Protein AF-A0AAN8BFX0-F1 (afdb_monomer_lite)

Sequence (151 aa):
MALLDYSSPSVECYTANKIKLPVVLFLVASSAGLARSVFLKTLVFPDESDNSYVEMVPQKSLDLGAFTLCMRVATELPNMKREIILFAYRTQDFDELNVWQELDGRYSFYLSGDAVMFKAPKLGPTETHMCVSPGIPVQERLPSSSMGGKA

Foldseek 3Di:
DDDDDDDDDDDDDDDDDDDDDDDVPPPPPPDPPPPVPPPPDDDDDPDDDPPDDDDDDDPDDDDLPWDKDKDKDADAPPQQDDKDWPDWDADPPGTQWTWIQDNVRWIWIDGPDDTDTHDDDHHHRDIDMDMDIPDDPPVPPPPPPPDDDDD

InterPro domains:
  IPR001759 Pentraxin domain [PF00354] (41-133)
  IPR001759 Pentraxin domain [PS51828] (39-151)
  IPR013320 Concanavalin A-like lectin/glucanase domain superfamily [SSF49899] (42-131)
  IPR051005 Pentraxin domain-containing protein [PTHR45869] (24-133)

Radius of gyration: 25.05 Å; chains: 1; bounding box: 73×66×47 Å

Secondary structure (DSSP, 8-state):
----------------------STTSSS-S----------PPP---S--SS-------SS---TTS--EEEEE---S-TTS--EEEEEEE-SSSEEEEEEE-TTS-EEEEESSSEEEE--PPP-SS-EEEEE-----GGG-----------

pLDDT: mean 73.62, std 22.15, range [23.52, 96.44]

Structure (mmCIF, N/CA/C/O backbone):
data_AF-A0AAN8BFX0-F1
#
_entry.id   AF-A0AAN8BFX0-F1
#
loop_
_atom_site.group_PDB
_atom_site.id
_atom_site.type_symbol
_atom_site.label_atom_id
_atom_site.label_alt_id
_atom_site.label_comp_id
_atom_site.label_asym_id
_atom_site.label_entity_id
_atom_site.label_seq_id
_atom_site.pdbx_PDB_ins_code
_atom_site.Cartn_x
_atom_site.Cartn_y
_atom_site.Cartn_z
_atom_site.occupancy
_atom_site.B_iso_or_equiv
_atom_site.auth_seq_id
_atom_site.auth_comp_id
_atom_site.auth_asym_id
_atom_site.auth_atom_id
_atom_site.pdbx_PDB_model_num
ATOM 1 N N . MET A 1 1 ? 14.722 15.110 -10.992 1.00 23.52 1 MET A N 1
ATOM 2 C CA . MET A 1 1 ? 15.748 16.150 -11.236 1.00 23.52 1 MET A CA 1
ATOM 3 C C . MET A 1 1 ? 15.033 17.480 -11.458 1.00 23.52 1 MET A C 1
ATO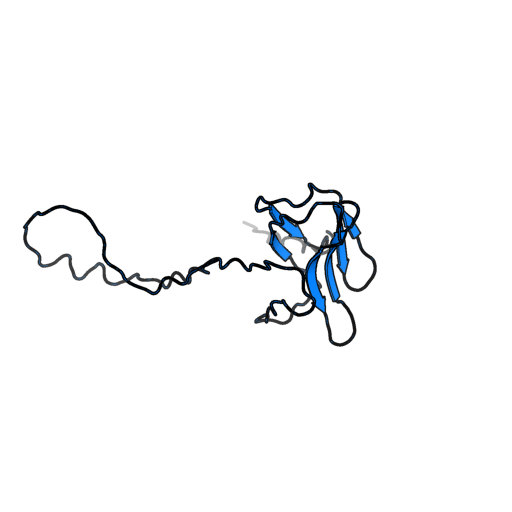M 5 O O . MET A 1 1 ? 14.149 17.473 -12.294 1.00 23.52 1 MET A O 1
ATOM 9 N N . ALA A 1 2 ? 15.372 18.506 -10.651 1.00 25.30 2 ALA A N 1
ATOM 10 C CA . ALA A 1 2 ? 15.114 19.968 -10.734 1.00 25.30 2 ALA A CA 1
ATOM 11 C C . ALA A 1 2 ? 13.842 20.485 -11.464 1.00 25.30 2 ALA A C 1
ATOM 13 O O . ALA A 1 2 ? 13.621 20.146 -12.613 1.00 25.30 2 ALA A O 1
ATOM 14 N N . LEU A 1 3 ? 13.020 21.403 -10.945 1.00 29.70 3 LEU A N 1
ATOM 15 C CA . LEU A 1 3 ? 13.110 22.322 -9.805 1.00 29.70 3 LEU A CA 1
ATOM 16 C C . LEU A 1 3 ? 11.692 22.823 -9.459 1.00 29.70 3 LEU A C 1
ATOM 18 O O . LEU A 1 3 ? 10.773 22.749 -10.270 1.00 29.70 3 LEU A O 1
ATOM 22 N N . LEU A 1 4 ? 11.562 23.355 -8.244 1.00 34.53 4 LEU A N 1
ATOM 23 C CA . LEU A 1 4 ? 10.489 24.254 -7.829 1.00 34.53 4 LEU A CA 1
ATOM 24 C C . LEU A 1 4 ? 10.337 25.381 -8.855 1.00 34.53 4 LEU A C 1
ATOM 26 O O . LEU A 1 4 ? 11.348 25.993 -9.194 1.00 34.53 4 LEU A O 1
ATOM 30 N N . ASP A 1 5 ? 9.104 25.712 -9.248 1.00 27.17 5 ASP A N 1
ATOM 31 C CA . ASP A 1 5 ? 8.837 27.065 -9.716 1.00 27.17 5 ASP A CA 1
ATOM 32 C C . ASP A 1 5 ? 7.810 27.772 -8.840 1.00 27.17 5 ASP A C 1
ATOM 34 O O . ASP A 1 5 ? 6.716 27.295 -8.522 1.00 27.17 5 ASP A O 1
ATOM 38 N N . TYR A 1 6 ? 8.311 28.902 -8.382 1.00 34.94 6 TYR A N 1
ATOM 39 C CA . TYR A 1 6 ? 7.791 29.860 -7.446 1.00 34.94 6 TYR A CA 1
ATOM 40 C C . TYR A 1 6 ? 6.864 30.787 -8.230 1.00 34.94 6 TYR A C 1
ATOM 42 O O . TYR A 1 6 ? 7.201 31.274 -9.302 1.00 34.94 6 TYR A O 1
ATOM 50 N N . SER A 1 7 ? 5.669 30.992 -7.690 1.00 37.09 7 SER A N 1
ATOM 51 C CA . SER A 1 7 ? 4.678 31.989 -8.097 1.00 37.09 7 SER A CA 1
ATOM 52 C C . SER A 1 7 ? 5.222 33.183 -8.905 1.00 37.09 7 SER A C 1
ATOM 54 O O . SER A 1 7 ? 5.893 34.050 -8.347 1.00 37.09 7 SER A O 1
ATOM 56 N N . SER A 1 8 ? 4.817 33.299 -10.173 1.00 30.64 8 SER A N 1
ATOM 57 C CA . SER A 1 8 ? 4.729 34.583 -10.876 1.00 30.64 8 SER A CA 1
ATOM 58 C C . SER A 1 8 ? 3.535 34.569 -11.846 1.00 30.64 8 SER A C 1
ATOM 60 O O . SER A 1 8 ? 3.520 33.766 -12.781 1.00 30.64 8 SER A O 1
ATOM 62 N N . PRO A 1 9 ? 2.496 35.398 -11.626 1.00 41.53 9 PRO A N 1
ATOM 63 C CA . PRO A 1 9 ? 1.331 35.484 -12.492 1.00 41.53 9 PRO A CA 1
ATOM 64 C C . PRO A 1 9 ? 1.516 36.656 -13.456 1.00 41.53 9 PRO A C 1
ATOM 66 O O . PRO A 1 9 ? 1.374 37.800 -13.039 1.00 41.53 9 PRO A O 1
ATOM 69 N N . SER A 1 10 ? 1.861 36.417 -14.721 1.00 42.06 10 SER A N 1
ATOM 70 C CA . SER A 1 10 ? 1.527 37.326 -15.841 1.00 42.06 10 SER A CA 1
ATOM 71 C C . SER A 1 10 ? 2.227 36.922 -17.136 1.00 42.06 10 SER A C 1
ATOM 73 O O . SER A 1 10 ? 3.297 37.422 -17.464 1.00 42.06 10 SER A O 1
ATOM 75 N N . VAL A 1 11 ? 1.564 36.086 -17.935 1.00 35.25 11 VAL A N 1
ATOM 76 C CA . VAL A 1 11 ? 1.669 36.173 -19.398 1.00 35.25 11 VAL A CA 1
ATOM 77 C C . VAL A 1 11 ? 0.269 35.930 -19.967 1.00 35.25 11 VAL A C 1
ATOM 79 O O . VAL A 1 11 ? -0.130 34.791 -20.178 1.00 35.25 11 VAL A O 1
ATOM 82 N N . GLU A 1 12 ? -0.496 37.000 -20.188 1.00 36.62 12 GLU A N 1
ATOM 83 C CA . GLU A 1 12 ? -1.685 36.974 -21.052 1.00 36.62 12 GLU A CA 1
ATOM 84 C C . GLU A 1 12 ? -1.398 37.777 -22.323 1.00 36.62 12 GLU A C 1
ATOM 86 O O . GLU A 1 12 ? -0.825 38.868 -22.282 1.00 36.62 12 GLU A O 1
ATOM 91 N N . CYS A 1 13 ? -1.791 37.215 -23.466 1.00 28.62 13 CYS A N 1
ATOM 92 C CA . CYS A 1 13 ? -1.643 37.813 -24.786 1.00 28.62 13 CYS A CA 1
ATOM 93 C C . CYS A 1 13 ? -2.995 38.329 -25.321 1.00 28.62 13 CYS A C 1
ATOM 95 O O . CYS A 1 13 ? -3.910 37.533 -25.500 1.00 28.62 13 CYS A O 1
ATOM 97 N N . TYR A 1 14 ? -3.010 39.625 -25.689 1.00 33.28 14 TYR A N 1
ATOM 98 C CA . TYR A 1 14 ? -3.867 40.356 -26.658 1.00 33.28 14 TYR A CA 1
ATOM 99 C C . TYR A 1 14 ? -5.382 40.513 -26.360 1.00 33.28 14 TYR A C 1
ATOM 101 O O . TYR A 1 14 ? -6.002 39.655 -25.763 1.00 33.28 14 TYR A O 1
ATOM 109 N N . THR A 1 15 ? -6.113 41.572 -26.750 1.00 32.59 15 THR A N 1
ATOM 110 C CA . THR A 1 15 ? -5.977 42.669 -27.740 1.00 32.59 15 THR A CA 1
ATOM 111 C C . THR A 1 15 ? -6.637 43.956 -27.197 1.00 32.59 15 THR A C 1
ATOM 113 O O . THR A 1 15 ? -7.512 43.911 -26.336 1.00 32.59 15 THR A O 1
ATOM 116 N N . ALA A 1 16 ? -6.249 45.118 -27.732 1.00 42.66 16 ALA A N 1
ATOM 117 C CA . ALA A 1 16 ? -6.805 46.426 -27.386 1.00 42.66 16 ALA A CA 1
ATOM 118 C C . ALA A 1 16 ? -8.262 46.610 -27.854 1.00 42.66 16 ALA A C 1
ATOM 120 O O . ALA A 1 16 ? -8.545 46.442 -29.034 1.00 42.66 16 ALA A O 1
ATOM 121 N N . ASN A 1 17 ? -9.144 47.075 -26.961 1.00 37.25 17 ASN A N 1
ATOM 122 C CA . ASN A 1 17 ? -10.360 47.815 -27.314 1.00 37.25 17 ASN A CA 1
ATOM 123 C C . ASN A 1 17 ? -10.759 48.762 -26.164 1.00 37.25 17 ASN A C 1
ATOM 125 O O . ASN A 1 17 ? -10.994 48.336 -25.037 1.00 37.25 17 ASN A O 1
ATOM 129 N N . LYS A 1 18 ? -10.819 50.070 -26.448 1.00 48.84 18 LYS A N 1
ATOM 130 C CA . LYS A 1 18 ? -11.344 51.107 -25.540 1.00 48.84 18 LYS A CA 1
ATOM 131 C C . LYS A 1 18 ? -12.863 51.188 -25.696 1.00 48.84 18 LYS A C 1
ATOM 133 O O . LYS A 1 18 ? -13.273 51.494 -26.803 1.00 48.84 18 LYS A O 1
ATOM 138 N N . ILE A 1 19 ? -13.660 51.045 -24.631 1.00 46.53 19 ILE A N 1
ATOM 139 C CA . ILE A 1 19 ? -15.007 51.644 -24.455 1.00 46.53 19 ILE A CA 1
ATOM 140 C C . ILE A 1 19 ? -15.380 51.605 -22.949 1.00 46.53 19 ILE A C 1
ATOM 142 O O . ILE A 1 19 ? -14.890 50.784 -22.185 1.00 46.53 19 ILE A O 1
ATOM 146 N N . LYS A 1 20 ? -16.181 52.592 -22.536 1.00 51.00 20 LYS A N 1
ATOM 147 C CA . LYS A 1 20 ? -16.416 53.167 -21.198 1.00 51.00 20 LYS A CA 1
ATOM 148 C C . LYS A 1 20 ? -17.130 52.237 -20.184 1.00 51.00 20 LYS A C 1
ATOM 150 O O . LYS A 1 20 ? -18.169 51.675 -20.508 1.00 51.00 20 LYS A O 1
ATOM 155 N N . LEU A 1 21 ? -16.649 52.198 -18.933 1.00 50.47 21 LEU A N 1
ATOM 156 C CA . LEU A 1 21 ? -17.398 51.817 -17.712 1.00 50.47 21 LEU A CA 1
ATOM 157 C C . LEU A 1 21 ? -17.925 53.110 -17.058 1.00 50.47 21 LEU A C 1
ATOM 159 O O . LEU A 1 21 ? -17.132 54.049 -16.957 1.00 50.47 21 LEU A O 1
ATOM 163 N N . PRO A 1 22 ? -19.192 53.207 -16.598 1.00 53.97 22 PRO A N 1
ATOM 164 C CA . PRO A 1 22 ? -19.527 52.630 -15.285 1.00 53.97 22 PRO A CA 1
ATOM 165 C C . PRO A 1 22 ? -21.015 52.232 -15.122 1.00 53.97 22 PRO A C 1
ATOM 167 O O . PRO A 1 22 ? -21.888 52.956 -15.570 1.00 53.97 22 PRO A O 1
ATOM 170 N N . VAL A 1 23 ? -21.306 51.095 -14.474 1.00 51.62 23 VAL A N 1
ATOM 171 C CA . VAL A 1 23 ? -22.566 50.729 -13.750 1.00 51.62 23 VAL A CA 1
ATOM 172 C C . VAL A 1 23 ? -22.674 49.200 -13.632 1.00 51.62 23 VAL A C 1
ATOM 174 O O . VAL A 1 23 ? -23.140 48.692 -12.619 1.00 51.62 23 VAL A O 1
ATOM 177 N N . VAL A 1 24 ? -22.110 48.441 -14.576 1.00 50.12 24 VAL A N 1
ATOM 178 C CA . VAL A 1 24 ? -22.095 46.959 -14.533 1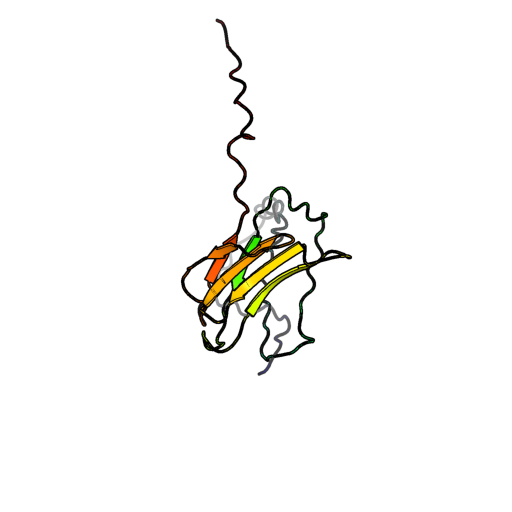.00 50.12 24 VAL A CA 1
ATOM 179 C C . VAL A 1 24 ? -21.006 46.401 -13.590 1.00 50.12 24 VAL A C 1
ATOM 181 O O . VAL A 1 24 ? -20.774 45.203 -13.535 1.00 50.12 24 VAL A O 1
AT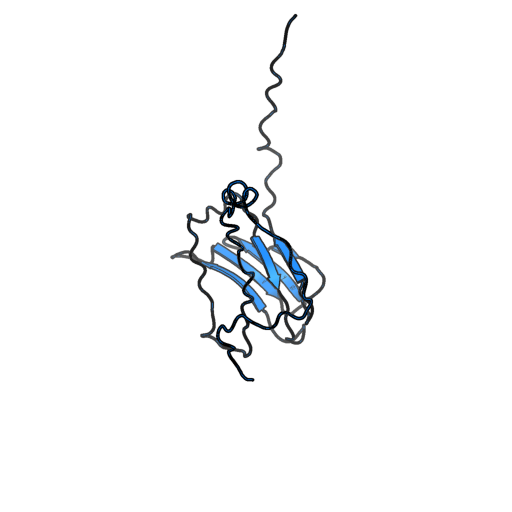OM 184 N N . LEU A 1 25 ? -20.324 47.250 -12.809 1.00 52.09 25 LEU A N 1
ATOM 185 C CA . LEU A 1 25 ? -19.274 46.803 -11.882 1.00 52.09 25 LEU A CA 1
ATOM 186 C C . LEU A 1 25 ? -19.816 46.379 -10.503 1.00 52.09 25 LEU A C 1
ATOM 188 O O . LEU A 1 25 ? -19.112 45.713 -9.755 1.00 52.09 25 LEU A O 1
ATOM 192 N N . PHE A 1 26 ? -21.065 46.715 -10.156 1.00 48.50 26 PHE A N 1
ATOM 193 C CA . PHE A 1 26 ? -21.583 46.488 -8.798 1.00 48.50 26 PHE A CA 1
ATOM 194 C C . PHE A 1 26 ? -22.314 45.156 -8.568 1.00 48.50 26 PHE A C 1
ATOM 196 O O . PHE A 1 26 ? -22.561 44.813 -7.416 1.00 48.50 26 PHE A O 1
ATOM 203 N N . LEU A 1 27 ? -22.632 44.373 -9.606 1.00 48.66 27 LEU A N 1
ATOM 204 C CA . LEU A 1 27 ? -23.421 43.137 -9.440 1.00 48.66 27 LEU A CA 1
ATOM 205 C C . LEU A 1 27 ? -22.632 41.827 -9.571 1.00 48.66 27 LEU A C 1
ATOM 207 O O . LEU A 1 27 ? -23.195 40.767 -9.327 1.00 48.66 27 LEU A O 1
ATOM 211 N N . VAL A 1 28 ? -21.332 41.863 -9.877 1.00 51.41 28 VAL A N 1
ATOM 212 C CA . VAL A 1 28 ? -20.528 40.630 -10.054 1.00 51.41 28 VAL A CA 1
ATOM 213 C C . VAL A 1 28 ? -19.690 40.278 -8.811 1.00 51.41 28 VAL A C 1
ATOM 215 O O . VAL A 1 28 ? -18.960 39.294 -8.799 1.00 51.41 28 VAL A O 1
ATOM 218 N N . ALA A 1 29 ? -19.805 41.040 -7.718 1.00 54.53 29 ALA A N 1
ATOM 219 C CA . ALA A 1 29 ? -18.970 40.868 -6.523 1.00 54.53 29 ALA A CA 1
ATOM 220 C C . ALA A 1 29 ? -19.449 39.780 -5.533 1.00 54.53 29 ALA A C 1
ATOM 222 O O . ALA A 1 29 ? -18.878 39.646 -4.455 1.00 54.53 29 ALA A O 1
ATOM 223 N N . SER A 1 30 ? -20.480 38.991 -5.856 1.00 55.41 30 SER A N 1
ATOM 224 C CA . SER A 1 30 ? -21.056 38.009 -4.922 1.00 55.41 30 SER A CA 1
ATOM 225 C C . SER A 1 30 ? -21.176 36.611 -5.529 1.00 55.41 30 SER A C 1
ATOM 227 O O . SER A 1 30 ? -22.259 36.127 -5.824 1.00 55.41 30 SER A O 1
ATOM 229 N N . SER A 1 31 ? -20.037 35.951 -5.739 1.00 58.66 31 SER A N 1
ATOM 230 C CA . SER A 1 31 ? -19.895 34.484 -5.622 1.00 58.66 31 SER A CA 1
ATOM 231 C C . SER A 1 31 ? -18.480 34.028 -5.988 1.00 58.66 31 SER A C 1
ATOM 233 O O . SER A 1 31 ? -18.283 33.100 -6.763 1.00 58.66 31 SER A O 1
ATOM 235 N N . ALA A 1 32 ? -17.457 34.602 -5.350 1.00 57.94 32 ALA A N 1
ATOM 236 C CA . ALA A 1 32 ? -16.236 33.829 -5.128 1.00 57.94 32 ALA A CA 1
ATOM 237 C C . ALA A 1 32 ? -16.517 32.863 -3.966 1.00 57.94 32 ALA A C 1
ATOM 239 O O . ALA A 1 32 ? -16.039 33.039 -2.847 1.00 57.94 32 ALA A O 1
ATOM 240 N N . GLY A 1 33 ? -17.385 31.875 -4.210 1.00 56.75 33 GLY A N 1
ATOM 241 C CA . GLY A 1 33 ? -17.452 30.713 -3.340 1.00 56.75 33 GLY A CA 1
ATOM 242 C C . GLY A 1 33 ? -16.049 30.126 -3.294 1.00 56.75 33 GLY A C 1
ATOM 243 O O . GLY A 1 33 ? -15.434 29.940 -4.344 1.00 56.75 33 GLY A O 1
ATOM 244 N N . LEU A 1 34 ? -15.520 29.890 -2.093 1.00 55.69 34 LEU A N 1
ATOM 245 C CA . LEU A 1 34 ? -14.314 29.093 -1.910 1.00 55.69 34 LEU A CA 1
ATOM 246 C C . LEU A 1 34 ? -14.581 27.723 -2.548 1.00 55.69 34 LEU A C 1
ATOM 248 O O . LEU A 1 34 ? -15.065 26.799 -1.895 1.00 55.69 34 LEU A O 1
ATOM 252 N N . ALA A 1 35 ? -14.252 27.575 -3.828 1.00 56.62 35 ALA A N 1
ATOM 253 C CA . ALA A 1 35 ? -13.918 26.284 -4.377 1.00 56.62 35 ALA A CA 1
ATOM 254 C C . ALA A 1 35 ? -12.643 25.896 -3.637 1.00 56.62 35 ALA A C 1
ATOM 256 O O . ALA A 1 35 ? -11.533 26.275 -4.014 1.00 56.62 35 ALA A O 1
ATOM 257 N N . ARG A 1 36 ? -12.805 25.197 -2.511 1.00 48.41 36 ARG A N 1
ATOM 258 C CA . ARG A 1 36 ? -11.721 24.469 -1.867 1.00 48.41 36 ARG A CA 1
ATOM 259 C C . ARG A 1 36 ? -11.402 23.325 -2.819 1.00 48.41 36 ARG A C 1
ATOM 261 O O . ARG A 1 36 ? -11.824 22.194 -2.618 1.00 48.41 36 ARG A O 1
ATOM 268 N N . SER A 1 37 ? -10.751 23.673 -3.928 1.00 51.38 37 SER A N 1
ATOM 269 C CA . SER A 1 37 ? -10.154 22.723 -4.838 1.00 51.38 37 SER A CA 1
ATOM 270 C C . SER A 1 37 ? -9.183 21.951 -3.972 1.00 51.38 37 SER A C 1
ATOM 272 O O . SER A 1 37 ? -8.195 22.503 -3.475 1.00 51.38 37 SER A O 1
ATOM 274 N N . VAL A 1 38 ? -9.523 20.698 -3.686 1.00 56.81 38 VAL A N 1
ATOM 275 C CA . VAL A 1 38 ? -8.531 19.743 -3.231 1.00 56.81 38 VAL A CA 1
ATOM 276 C C . VAL A 1 38 ? -7.585 19.650 -4.416 1.00 56.81 38 VAL A C 1
ATOM 278 O O . VAL A 1 38 ? -7.868 18.943 -5.378 1.00 56.81 38 VAL A O 1
ATOM 281 N N . PHE A 1 39 ? -6.526 20.462 -4.414 1.00 56.66 39 PHE A N 1
ATOM 282 C CA . PHE A 1 39 ? -5.433 20.282 -5.352 1.00 56.66 39 PHE A CA 1
ATOM 283 C C . PHE A 1 39 ? -5.003 18.833 -5.166 1.00 56.66 39 PHE A C 1
ATOM 285 O O . PHE A 1 39 ? -4.500 18.481 -4.097 1.00 56.66 39 PHE A O 1
ATOM 292 N N . LEU A 1 40 ? -5.298 17.990 -6.158 1.00 57.56 40 LEU A N 1
ATOM 293 C CA . LEU A 1 40 ? -4.860 16.604 -6.190 1.00 57.56 40 LEU A CA 1
ATOM 294 C C . LEU A 1 40 ? -3.335 16.651 -6.257 1.00 57.56 40 LEU A C 1
ATOM 296 O O . LEU A 1 40 ? -2.743 16.808 -7.321 1.00 57.56 40 LEU A O 1
ATOM 300 N N . LYS A 1 41 ? -2.705 16.642 -5.086 1.00 81.50 41 LYS A N 1
ATOM 301 C CA . LYS A 1 41 ? -1.262 16.535 -4.945 1.00 81.50 41 LYS A CA 1
ATOM 302 C C . LYS A 1 41 ? -0.932 15.055 -4.989 1.00 81.50 41 LYS A C 1
ATOM 304 O O . LYS A 1 41 ? -1.383 14.298 -4.134 1.00 81.50 41 LYS A O 1
ATOM 309 N N . THR A 1 42 ? -0.165 14.659 -5.993 1.00 87.50 42 THR A N 1
ATOM 310 C CA . THR A 1 42 ? 0.364 13.302 -6.098 1.00 87.50 42 THR A CA 1
ATOM 311 C C . THR A 1 42 ? 1.547 13.152 -5.152 1.00 87.50 42 THR A C 1
ATOM 313 O O . THR A 1 42 ? 2.425 14.013 -5.099 1.00 87.50 42 THR A O 1
ATOM 316 N N . LEU A 1 43 ? 1.563 12.055 -4.403 1.00 92.12 43 LEU A N 1
ATOM 317 C CA . LEU A 1 43 ? 2.701 11.650 -3.589 1.00 92.12 43 LEU A CA 1
ATOM 318 C C . LEU A 1 43 ? 3.619 10.787 -4.455 1.00 92.12 43 LEU A C 1
ATOM 320 O O . LEU A 1 43 ? 3.145 9.873 -5.127 1.00 92.12 43 LEU A O 1
ATOM 324 N N . VAL A 1 44 ? 4.914 11.095 -4.461 1.00 92.81 44 VAL A N 1
ATOM 325 C CA . VAL A 1 44 ? 5.908 10.394 -5.280 1.00 92.81 44 VAL A CA 1
ATOM 326 C C . VAL A 1 44 ? 6.967 9.801 -4.366 1.00 92.81 44 VAL A C 1
ATOM 328 O O . VAL A 1 44 ? 7.585 10.521 -3.585 1.00 92.81 44 VAL A O 1
ATOM 331 N N . PHE A 1 45 ? 7.186 8.498 -4.510 1.00 92.50 45 PHE A N 1
ATOM 332 C CA . PHE A 1 45 ? 8.233 7.738 -3.835 1.00 92.50 45 PHE A CA 1
ATOM 333 C C . PHE A 1 45 ? 9.236 7.293 -4.909 1.00 92.50 45 PHE A C 1
ATOM 335 O O . PHE A 1 45 ? 8.973 6.311 -5.601 1.00 92.50 45 PHE A O 1
ATOM 342 N N . PRO A 1 46 ? 10.313 8.065 -5.149 1.00 91.00 46 PRO A N 1
ATOM 343 C CA . PRO A 1 46 ? 11.195 7.847 -6.298 1.00 91.00 46 PRO A CA 1
ATOM 344 C C . PRO A 1 46 ? 12.109 6.630 -6.133 1.00 91.00 46 PRO A C 1
ATOM 346 O O . PRO A 1 46 ? 12.459 5.996 -7.123 1.00 91.00 46 PRO A O 1
ATOM 349 N N . ASP A 1 47 ? 12.467 6.307 -4.891 1.00 89.44 47 ASP A N 1
ATOM 350 C CA . ASP A 1 47 ? 13.430 5.272 -4.548 1.00 89.44 47 ASP A CA 1
ATOM 351 C C . ASP A 1 47 ? 12.867 4.363 -3.450 1.00 89.44 47 ASP A C 1
ATOM 353 O O . ASP A 1 47 ? 12.069 4.779 -2.603 1.00 89.44 47 ASP A O 1
ATOM 357 N N . GLU A 1 48 ? 13.311 3.109 -3.453 1.00 88.56 48 GLU A N 1
ATOM 358 C CA . GLU A 1 48 ? 13.025 2.166 -2.378 1.00 88.56 48 GLU A CA 1
ATOM 359 C C . GLU A 1 48 ? 13.667 2.636 -1.068 1.00 88.56 48 GLU A C 1
ATOM 361 O O . GLU A 1 48 ? 14.871 2.879 -1.001 1.00 88.56 48 GLU A O 1
ATOM 366 N N . SER A 1 49 ? 12.862 2.729 -0.010 1.00 89.94 49 SER A N 1
ATOM 367 C CA . SER A 1 49 ? 13.348 3.003 1.341 1.00 89.94 49 SER A CA 1
ATOM 368 C C . SER A 1 49 ? 12.439 2.378 2.399 1.00 89.94 49 SER A C 1
ATOM 370 O O . SER A 1 49 ? 11.326 1.938 2.105 1.00 89.94 49 SER A O 1
ATOM 372 N N . ASP A 1 50 ? 12.928 2.359 3.634 1.00 93.31 50 ASP A N 1
ATOM 373 C CA . ASP A 1 50 ? 12.212 1.958 4.848 1.00 93.31 50 ASP A CA 1
ATOM 374 C C . ASP A 1 50 ? 11.764 3.164 5.698 1.00 93.31 50 ASP A C 1
ATOM 376 O O . ASP A 1 50 ? 11.169 2.996 6.760 1.00 93.31 50 ASP A O 1
ATOM 380 N N . ASN A 1 51 ? 12.035 4.388 5.229 1.00 94.31 51 ASN A N 1
ATOM 381 C CA . ASN A 1 51 ? 11.808 5.627 5.972 1.00 94.31 51 ASN A CA 1
ATOM 382 C C . ASN A 1 51 ? 11.030 6.700 5.190 1.00 94.31 51 ASN A C 1
ATOM 384 O O . ASN A 1 51 ? 10.738 7.756 5.751 1.00 94.31 51 ASN A O 1
ATOM 388 N N . SER A 1 52 ? 10.667 6.448 3.927 1.00 93.31 52 SER A N 1
ATOM 389 C CA . SER A 1 52 ? 9.803 7.342 3.149 1.00 93.31 52 SER A CA 1
ATOM 390 C C . SER A 1 52 ? 8.355 6.882 3.236 1.00 93.31 52 SER A C 1
ATOM 392 O O . SER A 1 52 ? 7.961 5.902 2.609 1.00 93.31 52 SER A O 1
ATOM 394 N N . TYR A 1 53 ? 7.548 7.614 3.997 1.00 94.44 53 TYR A N 1
ATOM 395 C CA . TYR A 1 53 ? 6.120 7.362 4.158 1.00 94.44 53 TYR A CA 1
ATOM 396 C C . TYR A 1 53 ? 5.355 8.678 4.291 1.00 94.44 53 TYR A C 1
ATOM 398 O O . TYR A 1 53 ? 5.932 9.741 4.525 1.00 94.44 53 TYR A O 1
ATOM 406 N N . VAL A 1 54 ? 4.036 8.599 4.136 1.00 94.25 54 VAL A N 1
ATOM 407 C CA . VAL A 1 54 ? 3.132 9.716 4.403 1.00 94.25 54 VAL A CA 1
ATOM 408 C C . VAL A 1 54 ? 2.105 9.267 5.421 1.00 94.25 54 VAL A C 1
ATOM 410 O O . VAL A 1 54 ? 1.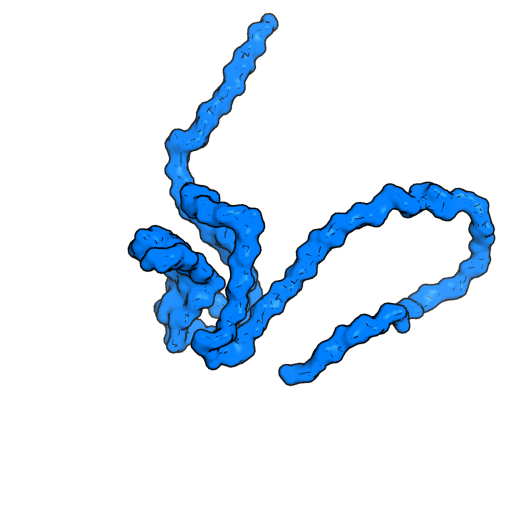376 8.305 5.199 1.00 94.25 54 VAL A O 1
ATOM 413 N N . GLU A 1 55 ? 2.047 9.990 6.533 1.00 93.44 55 GLU A N 1
ATOM 414 C CA . GLU A 1 55 ? 1.016 9.800 7.540 1.00 93.44 55 GLU A CA 1
ATOM 415 C C . GLU A 1 55 ? -0.238 10.588 7.149 1.00 93.44 55 GLU A C 1
ATOM 417 O O . GLU A 1 55 ? -0.205 11.805 6.940 1.00 93.44 55 GLU A O 1
ATOM 422 N N . MET A 1 56 ? -1.362 9.883 7.038 1.00 90.12 56 MET A N 1
ATOM 423 C CA . MET A 1 56 ? -2.670 10.495 6.836 1.00 90.12 56 MET A CA 1
ATOM 424 C C . MET A 1 56 ? -3.370 10.613 8.184 1.00 90.12 56 MET A C 1
ATOM 426 O O . MET A 1 56 ? -3.742 9.605 8.775 1.00 90.12 56 MET A O 1
ATOM 430 N N . VAL A 1 57 ? -3.585 11.846 8.647 1.00 90.06 57 VAL A N 1
ATOM 431 C CA . VAL A 1 57 ? -4.306 12.111 9.899 1.00 90.06 57 VAL A CA 1
ATOM 432 C C . VAL A 1 57 ? -5.789 12.325 9.590 1.00 90.06 57 VAL A C 1
ATOM 434 O O . VAL A 1 57 ? -6.156 13.356 9.011 1.00 90.06 57 VAL A O 1
ATOM 437 N N . PRO A 1 58 ? -6.667 11.374 9.938 1.00 87.19 58 PRO A N 1
ATOM 438 C CA . PRO A 1 58 ? -8.081 11.494 9.644 1.00 87.19 58 PRO A CA 1
ATOM 439 C C . PRO A 1 58 ? -8.731 12.501 10.606 1.00 87.19 58 PRO A C 1
ATOM 441 O O . PRO A 1 58 ? -8.428 12.552 11.794 1.00 87.19 58 PRO A O 1
ATOM 444 N N . GLN A 1 59 ? -9.664 13.315 10.106 1.00 90.31 59 GLN A N 1
ATOM 445 C CA . GLN A 1 59 ? -10.402 14.270 10.955 1.00 90.31 59 GLN A CA 1
ATOM 446 C C . GLN A 1 59 ? -11.455 13.597 11.847 1.00 90.31 59 GLN A C 1
ATOM 448 O O . GLN A 1 59 ? -12.005 14.224 12.750 1.00 90.31 59 GLN A O 1
ATOM 453 N N . LYS A 1 60 ? -11.774 12.336 11.558 1.00 87.31 60 LYS A N 1
ATOM 454 C CA . LYS A 1 60 ? -12.690 11.484 12.314 1.00 87.31 60 LYS A CA 1
ATOM 455 C C . LYS A 1 60 ? -11.977 10.168 12.582 1.00 87.31 60 LYS A C 1
ATOM 457 O O . LYS A 1 60 ? -11.170 9.749 11.758 1.00 87.31 60 LYS A O 1
ATOM 462 N N . SER A 1 61 ? -12.292 9.509 13.690 1.00 84.19 61 SER A N 1
ATOM 463 C CA . SER A 1 61 ? -11.847 8.131 13.899 1.00 84.19 61 SER A CA 1
ATOM 464 C C . SER A 1 61 ? -12.323 7.259 12.736 1.00 84.19 61 SER A C 1
ATOM 466 O O . SER A 1 61 ? -13.477 7.383 12.313 1.00 84.19 61 SER A O 1
ATOM 468 N N . LEU A 1 62 ? -11.448 6.403 12.208 1.00 83.19 62 LEU A N 1
ATOM 469 C CA . LEU A 1 62 ? -11.884 5.365 11.285 1.00 83.19 62 LEU A CA 1
ATOM 470 C C . LEU A 1 62 ? -12.627 4.310 12.103 1.00 83.19 62 LEU A C 1
ATOM 472 O O . LEU A 1 62 ? -12.028 3.631 12.924 1.00 83.19 62 LEU A O 1
ATOM 476 N N . ASP A 1 63 ? -13.937 4.214 11.895 1.00 80.56 63 ASP A N 1
ATOM 477 C CA . ASP A 1 63 ? -14.725 3.053 12.296 1.00 80.56 63 ASP A CA 1
ATOM 478 C C . ASP A 1 63 ? -14.840 2.151 11.066 1.00 80.56 63 ASP A C 1
ATOM 480 O O . ASP A 1 63 ? -15.497 2.502 10.080 1.00 80.56 63 ASP A O 1
ATOM 484 N N . LEU A 1 64 ? -14.134 1.022 11.084 1.00 84.31 64 LEU A N 1
ATOM 485 C CA . LEU A 1 64 ? -14.069 0.113 9.943 1.00 84.31 64 LEU A CA 1
ATOM 486 C C . LEU A 1 64 ? -15.303 -0.794 9.806 1.00 84.31 64 LEU A C 1
ATOM 488 O O . LEU A 1 64 ? -15.308 -1.666 8.935 1.00 84.31 64 LEU A O 1
ATOM 492 N N . GLY A 1 65 ? -16.368 -0.575 10.592 1.00 81.19 65 GLY A N 1
ATOM 493 C CA . GLY A 1 65 ? -17.637 -1.294 10.432 1.00 81.19 65 GLY A CA 1
ATOM 494 C C . GLY A 1 65 ? -18.259 -1.129 9.037 1.00 81.19 65 GLY A C 1
ATOM 495 O O . GLY A 1 65 ? -18.829 -2.073 8.492 1.00 81.19 65 GLY A O 1
ATOM 496 N N . ALA A 1 66 ? -18.100 0.047 8.418 1.00 84.19 66 ALA A N 1
ATOM 497 C CA . ALA A 1 66 ? -18.460 0.287 7.023 1.00 84.19 66 ALA A CA 1
ATOM 498 C C . ALA A 1 66 ? -17.591 1.393 6.419 1.00 84.19 66 ALA A C 1
ATOM 500 O O . ALA A 1 66 ? -17.596 2.533 6.883 1.00 84.19 66 ALA A O 1
ATOM 501 N N . PHE A 1 67 ? -16.876 1.085 5.337 1.00 88.19 67 PHE A N 1
ATOM 502 C CA . PHE A 1 67 ? -16.026 2.064 4.670 1.00 88.19 67 PHE A CA 1
ATOM 503 C C . PHE A 1 67 ? -15.868 1.787 3.177 1.00 88.19 67 PHE A C 1
ATOM 505 O O . PHE A 1 67 ? -16.206 0.726 2.650 1.00 88.19 67 PHE A O 1
ATOM 512 N N . THR A 1 68 ? -15.328 2.778 2.477 1.00 92.38 68 THR A N 1
ATOM 513 C CA . THR A 1 68 ? -14.811 2.624 1.120 1.00 92.38 68 THR A CA 1
ATOM 514 C C . THR A 1 68 ? -13.482 3.352 1.042 1.00 92.38 68 THR A C 1
ATOM 516 O O . THR A 1 68 ? -13.406 4.545 1.332 1.00 92.38 68 THR A O 1
ATOM 519 N N . LEU A 1 69 ? -12.437 2.627 0.660 1.00 93.19 69 LEU A N 1
ATOM 520 C CA . LEU A 1 69 ? -11.101 3.164 0.446 1.00 93.19 69 LEU A CA 1
ATOM 521 C C . LEU A 1 69 ? -10.855 3.241 -1.057 1.00 93.19 69 LEU A C 1
ATOM 523 O O . LEU A 1 69 ? -10.915 2.217 -1.730 1.00 93.19 69 LEU A O 1
ATOM 527 N N . CYS A 1 70 ? -10.569 4.435 -1.574 1.00 94.56 70 CYS A N 1
ATOM 528 C CA . CYS A 1 70 ? -10.229 4.658 -2.977 1.00 94.56 70 CYS A CA 1
ATOM 529 C C . CYS A 1 70 ? -8.862 5.326 -3.099 1.00 94.56 70 CYS A C 1
ATOM 531 O O . CYS A 1 70 ? -8.529 6.218 -2.319 1.00 94.56 70 CYS A O 1
ATOM 533 N N . MET A 1 71 ? -8.095 4.926 -4.108 1.00 94.56 71 MET A N 1
ATOM 534 C CA . MET A 1 71 ? -6.761 5.451 -4.380 1.00 94.56 71 MET A CA 1
ATOM 535 C C . MET A 1 71 ? -6.467 5.466 -5.883 1.00 94.56 71 MET A C 1
ATOM 537 O O . MET A 1 71 ? -7.020 4.679 -6.655 1.00 94.56 71 MET A O 1
ATOM 541 N N . ARG A 1 72 ? -5.587 6.383 -6.290 1.00 94.31 72 ARG A N 1
ATOM 542 C CA . ARG A 1 72 ? -4.996 6.454 -7.631 1.00 94.31 72 ARG A CA 1
ATOM 543 C C . ARG A 1 72 ? -3.527 6.098 -7.498 1.00 94.31 72 ARG A C 1
ATOM 545 O O . ARG A 1 72 ? -2.807 6.796 -6.789 1.00 94.31 72 ARG A O 1
ATOM 552 N N . VAL A 1 73 ? -3.108 5.008 -8.128 1.00 93.44 73 VAL A N 1
ATOM 553 C CA . VAL A 1 73 ? -1.752 4.470 -7.972 1.00 93.44 73 VAL A CA 1
ATOM 554 C C . VAL A 1 73 ? -1.153 4.166 -9.336 1.00 93.44 73 VAL A C 1
ATOM 556 O O . VAL A 1 73 ? -1.821 3.613 -10.208 1.00 93.44 73 VAL A O 1
ATOM 559 N N . ALA A 1 74 ? 0.117 4.510 -9.505 1.00 92.56 74 ALA A N 1
ATOM 560 C CA . ALA A 1 74 ? 0.959 4.092 -10.615 1.00 92.56 74 ALA A CA 1
ATOM 561 C C . ALA A 1 74 ? 2.287 3.586 -10.047 1.00 92.56 74 ALA A C 1
ATOM 563 O O . ALA A 1 74 ? 2.739 4.061 -9.005 1.00 92.56 74 ALA A O 1
ATOM 564 N N . THR A 1 75 ? 2.907 2.627 -10.723 1.00 89.44 75 THR A N 1
ATOM 565 C CA . THR A 1 75 ? 4.229 2.121 -10.351 1.00 89.44 75 THR A CA 1
ATOM 566 C C . THR A 1 75 ? 4.995 1.654 -11.579 1.00 89.44 75 THR A C 1
ATOM 568 O O . THR A 1 75 ? 4.471 0.938 -12.430 1.00 89.44 75 THR A O 1
ATOM 571 N N . GLU A 1 76 ? 6.260 2.050 -11.665 1.00 86.38 76 GLU A N 1
ATOM 572 C CA . GLU A 1 76 ? 7.199 1.534 -12.667 1.00 86.38 76 GLU A CA 1
ATOM 573 C C . GLU A 1 76 ? 7.985 0.326 -12.140 1.00 86.38 76 GLU A C 1
ATOM 575 O O . GLU A 1 76 ? 8.836 -0.227 -12.842 1.00 86.38 76 GLU A O 1
ATOM 580 N N . LEU A 1 77 ? 7.699 -0.109 -10.905 1.00 82.31 77 LEU A N 1
ATOM 581 C CA . LEU A 1 77 ? 8.326 -1.294 -10.343 1.00 82.31 77 LEU A CA 1
ATOM 582 C C . LEU A 1 77 ? 7.971 -2.517 -11.199 1.00 82.31 77 LEU A C 1
ATOM 584 O O . LEU A 1 77 ? 6.803 -2.732 -11.534 1.00 82.31 77 LEU A O 1
ATOM 588 N N . PRO A 1 78 ? 8.956 -3.359 -11.559 1.00 70.50 78 PRO A N 1
ATOM 589 C CA . PRO A 1 78 ? 8.677 -4.558 -12.329 1.00 70.50 78 PRO A CA 1
ATOM 590 C C . PRO A 1 78 ? 7.697 -5.466 -11.573 1.00 70.50 78 PRO A C 1
ATOM 592 O O . PRO A 1 78 ? 7.984 -5.909 -10.462 1.00 70.50 78 PRO A O 1
ATOM 595 N N . ASN A 1 79 ? 6.577 -5.782 -12.227 1.00 62.53 79 ASN A N 1
ATOM 596 C CA . ASN A 1 79 ? 5.362 -6.446 -11.722 1.00 62.53 79 ASN A CA 1
ATOM 597 C C . ASN A 1 79 ? 5.492 -7.879 -11.139 1.00 62.53 79 ASN A C 1
ATOM 599 O O . ASN A 1 79 ? 4.505 -8.622 -11.082 1.00 62.53 79 ASN A O 1
ATOM 603 N N . MET A 1 80 ? 6.703 -8.301 -10.773 1.00 59.41 80 MET A N 1
ATOM 604 C CA . MET A 1 80 ? 7.054 -9.644 -10.286 1.00 59.41 80 MET A CA 1
ATOM 605 C C . MET A 1 80 ? 8.282 -9.655 -9.353 1.00 59.41 80 MET A C 1
ATOM 607 O O . MET A 1 80 ? 8.833 -10.723 -9.095 1.00 59.41 80 MET A O 1
ATOM 611 N N . LYS A 1 81 ? 8.784 -8.495 -8.903 1.00 71.38 81 LYS A N 1
ATOM 612 C CA . LYS A 1 81 ? 10.023 -8.438 -8.102 1.00 71.38 81 LYS A CA 1
ATOM 613 C C . LYS A 1 81 ? 9.801 -8.214 -6.608 1.00 71.38 81 LYS A C 1
ATOM 615 O O . LYS A 1 81 ? 10.724 -8.478 -5.845 1.00 71.38 81 LYS A O 1
ATOM 620 N N . ARG A 1 82 ? 8.632 -7.713 -6.194 1.00 81.69 82 ARG A N 1
ATOM 621 C CA . ARG A 1 82 ? 8.383 -7.313 -4.805 1.00 81.69 82 ARG A CA 1
ATOM 622 C C . ARG A 1 82 ? 6.891 -7.171 -4.498 1.00 81.69 82 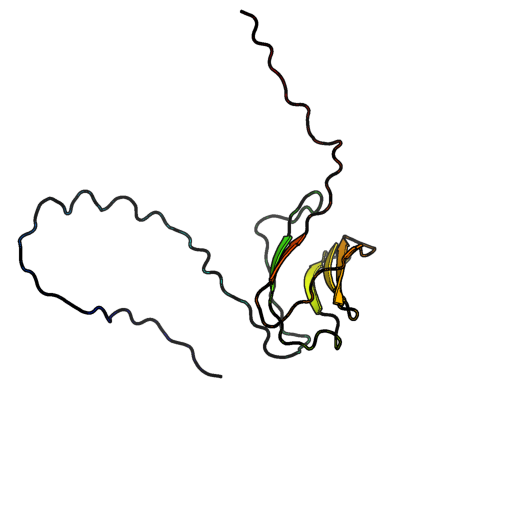ARG A C 1
ATOM 624 O O . ARG A 1 82 ? 6.116 -6.850 -5.395 1.00 81.69 82 ARG A O 1
ATOM 631 N N . GLU A 1 83 ? 6.533 -7.378 -3.236 1.00 89.81 83 GLU A N 1
ATOM 632 C CA . GLU A 1 83 ? 5.247 -6.974 -2.663 1.00 89.81 83 GLU A CA 1
ATOM 633 C C . GLU A 1 83 ? 5.235 -5.460 -2.443 1.00 89.81 83 GLU A C 1
ATOM 635 O O . GLU A 1 83 ? 6.236 -4.868 -2.028 1.00 89.81 83 GLU A O 1
ATOM 640 N N . ILE A 1 84 ? 4.105 -4.824 -2.732 1.00 91.25 84 ILE A N 1
ATOM 641 C CA . ILE A 1 84 ? 3.947 -3.375 -2.611 1.00 91.25 84 ILE A CA 1
ATOM 642 C C . ILE A 1 84 ? 2.784 -3.107 -1.665 1.00 91.25 84 ILE A C 1
ATOM 644 O O . ILE A 1 84 ? 1.642 -3.445 -1.979 1.00 91.25 84 ILE A O 1
ATOM 648 N N . ILE A 1 85 ? 3.068 -2.472 -0.527 1.00 94.00 85 ILE A N 1
ATOM 649 C CA . ILE A 1 85 ? 2.027 -1.916 0.338 1.00 94.00 85 ILE A CA 1
ATOM 650 C C . ILE A 1 85 ? 1.424 -0.688 -0.350 1.00 94.00 85 ILE A C 1
ATOM 652 O O . ILE A 1 85 ? 2.134 0.239 -0.737 1.00 94.00 85 ILE A O 1
ATOM 656 N N . LEU A 1 86 ? 0.106 -0.692 -0.528 1.00 95.12 86 LEU A N 1
ATOM 657 C CA . LEU A 1 86 ? -0.637 0.393 -1.176 1.00 95.12 86 LEU A CA 1
ATOM 658 C C . LEU A 1 86 ? -1.319 1.299 -0.150 1.00 95.12 86 LEU A C 1
ATOM 660 O O . LEU A 1 86 ? -1.429 2.506 -0.349 1.00 95.12 86 LEU A O 1
ATOM 664 N N . PHE A 1 87 ? -1.771 0.714 0.958 1.00 95.88 87 PHE A N 1
ATOM 665 C CA . PHE A 1 87 ? -2.368 1.428 2.077 1.00 95.88 87 PHE A CA 1
ATOM 666 C C . PHE A 1 87 ? -2.193 0.610 3.351 1.00 95.88 87 PHE A C 1
ATOM 668 O O . PHE A 1 87 ? -2.454 -0.592 3.329 1.00 95.88 87 PHE A O 1
ATOM 675 N N . ALA A 1 88 ? -1.810 1.269 4.442 1.00 95.44 88 ALA A N 1
ATOM 676 C CA . ALA A 1 88 ? -1.699 0.659 5.758 1.00 95.44 88 ALA A CA 1
ATOM 677 C C . ALA A 1 88 ? -2.390 1.529 6.810 1.00 95.44 88 ALA A C 1
ATOM 679 O O . ALA A 1 88 ? -2.152 2.737 6.888 1.00 95.44 88 ALA A O 1
ATOM 680 N N . TYR A 1 89 ? -3.225 0.899 7.627 1.00 94.00 89 TYR A N 1
ATOM 681 C CA . TYR A 1 89 ? -3.838 1.487 8.805 1.00 94.00 89 TYR A CA 1
ATOM 682 C C . TYR A 1 89 ? -3.694 0.521 9.975 1.00 94.00 89 TYR A C 1
ATOM 684 O O . TYR A 1 89 ? -4.123 -0.633 9.927 1.00 94.00 89 TYR A O 1
ATOM 692 N N . ARG A 1 90 ? -3.043 1.013 11.025 1.00 92.12 90 ARG A N 1
ATOM 693 C CA . ARG A 1 90 ? -2.637 0.241 12.191 1.00 92.12 90 ARG A CA 1
ATOM 694 C C . ARG A 1 90 ? -3.162 0.910 13.458 1.00 92.12 90 ARG A C 1
ATOM 696 O O . ARG A 1 90 ? -3.061 2.129 13.604 1.00 92.12 90 ARG A O 1
ATOM 703 N N . THR A 1 91 ? -3.687 0.103 14.374 1.00 90.31 91 THR A N 1
ATOM 704 C CA . THR A 1 91 ? -4.017 0.524 15.742 1.00 90.31 91 THR A CA 1
ATOM 705 C C . THR A 1 91 ? -2.803 0.365 16.652 1.00 90.31 91 THR A C 1
ATOM 707 O O . THR A 1 91 ? -1.739 -0.094 16.239 1.00 90.31 91 THR A O 1
ATOM 710 N N . GLN A 1 92 ? -2.948 0.722 17.927 1.00 89.69 92 GLN A N 1
ATOM 711 C CA . GLN A 1 92 ? -1.900 0.477 18.918 1.00 89.69 92 GLN A CA 1
ATOM 712 C C . GLN A 1 92 ? -1.468 -1.001 18.961 1.00 89.69 92 GLN A C 1
ATOM 714 O O . GLN A 1 92 ? -0.288 -1.293 19.161 1.00 89.69 92 GLN A O 1
ATOM 719 N N . ASP A 1 93 ? -2.401 -1.917 18.704 1.00 88.31 93 ASP A N 1
ATOM 720 C CA . ASP A 1 93 ? -2.214 -3.338 18.970 1.00 88.31 93 ASP A CA 1
ATOM 721 C C . ASP A 1 93 ? -1.896 -4.147 17.701 1.00 88.31 93 ASP A C 1
ATOM 723 O O . ASP A 1 93 ? -1.036 -5.033 17.729 1.00 88.31 93 ASP A O 1
ATOM 727 N N . PHE A 1 94 ? -2.524 -3.842 16.561 1.00 91.00 94 PHE A N 1
ATOM 728 C CA . PHE A 1 94 ? -2.414 -4.666 15.350 1.00 91.00 94 PHE A CA 1
ATOM 729 C C . PHE A 1 94 ? -2.669 -3.890 14.051 1.00 91.00 94 PHE A C 1
ATOM 731 O O . PHE A 1 94 ? -3.185 -2.772 14.054 1.00 91.00 94 PHE A O 1
ATOM 738 N N . ASP A 1 95 ? -2.302 -4.507 12.925 1.00 92.38 95 ASP A N 1
ATOM 739 C CA . ASP A 1 95 ? -2.623 -3.997 11.592 1.00 92.38 95 ASP A CA 1
ATOM 740 C C . ASP A 1 95 ? -4.116 -4.201 11.335 1.00 92.38 95 ASP A C 1
ATOM 742 O O . ASP A 1 95 ? -4.588 -5.326 11.157 1.00 92.38 95 ASP A O 1
ATOM 746 N N . GLU A 1 96 ? -4.872 -3.110 11.373 1.00 92.69 96 GLU A N 1
ATOM 747 C CA . GLU A 1 96 ? -6.326 -3.165 11.289 1.00 92.69 96 GLU A CA 1
ATOM 748 C C . GLU A 1 96 ? -6.783 -3.294 9.837 1.00 92.69 96 GLU A C 1
ATOM 750 O O . GLU A 1 96 ? -7.704 -4.056 9.552 1.00 92.69 96 GLU A O 1
ATOM 755 N N . LEU A 1 97 ? -6.112 -2.598 8.913 1.00 93.62 97 LEU A N 1
ATOM 756 C CA . LEU A 1 97 ? -6.436 -2.601 7.492 1.00 93.62 97 LEU A CA 1
ATOM 757 C C . LEU A 1 97 ? -5.187 -2.408 6.630 1.00 93.62 97 LEU A C 1
ATOM 759 O O . LEU A 1 97 ? -4.590 -1.334 6.645 1.00 93.62 97 LEU A O 1
ATOM 763 N N . ASN A 1 98 ? -4.868 -3.398 5.794 1.00 95.69 98 ASN A N 1
ATOM 764 C CA . ASN A 1 98 ? -3.792 -3.297 4.809 1.00 95.69 98 ASN A CA 1
ATOM 765 C C . ASN A 1 98 ? -4.273 -3.687 3.407 1.00 95.69 98 ASN A C 1
ATOM 767 O O . ASN A 1 98 ? -5.032 -4.643 3.231 1.00 95.69 98 ASN A O 1
ATOM 771 N N . VAL A 1 99 ? -3.766 -2.980 2.399 1.00 96.44 99 VAL A N 1
ATOM 772 C CA . VAL A 1 99 ? -3.944 -3.314 0.983 1.00 96.44 99 VAL A CA 1
ATOM 773 C C . VAL A 1 99 ? -2.574 -3.520 0.363 1.00 96.44 99 VAL A C 1
ATOM 775 O O . VAL A 1 99 ? -1.758 -2.597 0.377 1.00 96.44 99 VAL A O 1
ATOM 778 N N . TRP A 1 100 ? -2.343 -4.693 -0.219 1.00 95.00 100 TRP A N 1
ATOM 779 C CA . TRP A 1 100 ? -1.091 -5.003 -0.905 1.00 95.00 100 TRP A CA 1
ATOM 780 C C . TRP A 1 100 ? -1.320 -5.425 -2.348 1.00 95.00 100 TRP A C 1
ATOM 782 O O . TRP A 1 100 ? -2.367 -5.967 -2.707 1.00 95.00 100 TRP A O 1
ATOM 792 N N . GLN A 1 101 ? -0.296 -5.214 -3.167 1.00 92.81 101 GLN A N 1
ATOM 793 C CA . GLN A 1 101 ? -0.052 -6.020 -4.352 1.00 92.81 101 GLN A CA 1
ATOM 794 C C . GLN A 1 101 ? 0.986 -7.090 -3.989 1.00 92.81 101 GLN A C 1
ATOM 796 O O . GLN A 1 101 ? 2.113 -6.760 -3.626 1.00 92.81 101 GLN A O 1
ATOM 801 N N . GLU A 1 102 ? 0.598 -8.357 -4.084 1.00 92.81 102 GLU A N 1
ATOM 802 C CA . GLU A 1 102 ? 1.415 -9.525 -3.746 1.00 92.81 102 GLU A CA 1
ATOM 803 C C . GLU A 1 102 ? 2.430 -9.858 -4.855 1.00 92.81 102 GLU A C 1
ATOM 805 O O . GLU A 1 102 ? 2.290 -9.410 -5.999 1.00 92.81 102 GLU A O 1
ATOM 810 N N . LEU A 1 103 ? 3.424 -10.709 -4.563 1.00 89.94 103 LEU A N 1
ATOM 811 C CA . LEU A 1 103 ? 4.470 -11.112 -5.528 1.00 89.94 103 LEU A CA 1
ATOM 812 C C . LEU A 1 103 ? 3.920 -11.708 -6.830 1.00 89.94 103 LEU A C 1
ATOM 814 O O . LEU A 1 103 ? 4.474 -11.499 -7.912 1.00 89.94 103 LEU A O 1
ATOM 818 N N . ASP A 1 104 ? 2.826 -12.463 -6.741 1.00 88.06 104 ASP A N 1
ATOM 819 C CA . ASP A 1 104 ? 2.178 -13.065 -7.910 1.00 88.06 104 ASP A CA 1
ATOM 820 C C . ASP A 1 104 ? 1.344 -12.047 -8.722 1.00 88.06 104 ASP A C 1
ATOM 822 O O . ASP A 1 104 ? 0.921 -12.317 -9.855 1.00 88.06 104 ASP A O 1
ATOM 826 N N . GLY A 1 105 ? 1.206 -10.828 -8.199 1.00 88.31 105 GLY A N 1
ATOM 827 C CA . GLY A 1 105 ? 0.468 -9.707 -8.762 1.00 88.31 105 GLY A CA 1
ATOM 828 C C . GLY A 1 105 ? -1.025 -9.721 -8.454 1.00 88.31 105 GLY A C 1
ATOM 829 O O . GLY A 1 105 ? -1.747 -8.909 -9.034 1.00 88.31 105 GLY A O 1
ATOM 830 N N . ARG A 1 106 ? -1.500 -10.624 -7.586 1.00 92.88 106 ARG A N 1
ATOM 831 C CA . ARG A 1 106 ? -2.816 -10.479 -6.956 1.00 92.88 106 ARG A CA 1
ATOM 832 C C . ARG A 1 106 ? -2.794 -9.315 -5.978 1.00 92.88 106 ARG A C 1
ATOM 834 O O . ARG A 1 106 ? -1.743 -8.898 -5.507 1.00 92.88 106 ARG A O 1
ATOM 841 N N . TYR A 1 107 ? -3.977 -8.818 -5.663 1.00 94.31 107 TYR A N 1
ATOM 842 C CA . TYR A 1 107 ? -4.159 -7.864 -4.584 1.00 94.31 107 TYR A CA 1
ATOM 843 C C . TYR A 1 107 ? -4.648 -8.600 -3.354 1.00 94.31 107 TYR A C 1
ATOM 845 O O . TYR A 1 107 ? -5.523 -9.461 -3.470 1.00 94.31 107 TYR A O 1
ATOM 853 N N . SER A 1 108 ? -4.126 -8.246 -2.194 1.00 95.19 108 SER A N 1
ATOM 854 C CA . SER A 1 108 ? -4.615 -8.748 -0.921 1.00 95.19 108 SER A CA 1
ATOM 855 C C . SER A 1 108 ? -5.180 -7.611 -0.093 1.00 95.19 108 SER A C 1
ATOM 857 O O . SER A 1 108 ? -4.701 -6.473 -0.109 1.00 95.19 108 SER A O 1
ATOM 859 N N . PHE A 1 109 ? -6.258 -7.935 0.600 1.00 94.06 109 PHE A N 1
ATOM 860 C CA . PHE A 1 109 ? -6.947 -7.041 1.503 1.00 94.06 109 PHE A CA 1
ATOM 861 C C . PHE A 1 109 ? -7.031 -7.723 2.862 1.00 94.06 109 PHE A C 1
ATOM 863 O O . PHE A 1 109 ? -7.716 -8.737 2.996 1.00 94.06 109 PHE A O 1
ATOM 870 N N . TYR A 1 110 ? -6.323 -7.169 3.840 1.00 93.25 110 TYR A N 1
ATOM 871 C CA . TYR A 1 110 ? -6.327 -7.624 5.225 1.00 93.25 110 TYR A CA 1
ATOM 872 C C . TYR A 1 110 ? -7.237 -6.702 6.029 1.00 93.25 110 TYR A C 1
ATOM 874 O O . TYR A 1 110 ? -7.068 -5.484 5.968 1.00 93.25 110 TYR A O 1
ATOM 882 N N . LEU A 1 111 ? -8.170 -7.273 6.789 1.00 91.19 111 LEU A N 1
ATOM 883 C CA . LEU A 1 111 ? -8.991 -6.545 7.755 1.00 91.19 111 LEU A CA 1
ATOM 884 C C . LEU A 1 111 ? -8.904 -7.272 9.100 1.00 91.19 111 LEU A C 1
ATOM 886 O O . LEU A 1 111 ? -9.633 -8.233 9.330 1.00 91.19 111 LEU A O 1
ATOM 890 N N . SER A 1 112 ? -7.981 -6.836 9.961 1.00 87.94 112 SER A N 1
ATOM 891 C CA . SER A 1 112 ? -7.756 -7.392 11.305 1.00 87.94 112 SER A CA 1
ATOM 892 C C . SER A 1 112 ? -7.570 -8.920 11.341 1.00 87.94 112 SER A C 1
ATOM 894 O O . SER A 1 112 ? -8.165 -9.603 12.175 1.00 87.94 112 SER A O 1
ATOM 896 N N . GLY A 1 113 ? -6.773 -9.483 10.427 1.00 85.75 113 GLY A N 1
ATOM 897 C CA . GLY A 1 113 ? -6.590 -10.934 10.330 1.00 85.75 113 GLY A CA 1
ATOM 898 C C . GLY A 1 113 ? -6.251 -11.405 8.920 1.00 85.75 113 GLY A C 1
ATOM 899 O O . GLY A 1 113 ? -5.390 -10.822 8.270 1.00 85.75 113 GLY A O 1
ATOM 900 N N . ASP A 1 114 ? -6.920 -12.466 8.462 1.00 88.31 114 ASP A N 1
ATOM 901 C CA . ASP A 1 114 ? -6.641 -13.117 7.179 1.00 88.31 114 ASP A CA 1
ATOM 902 C C . ASP A 1 114 ? -6.926 -12.218 5.965 1.00 88.31 114 ASP A C 1
ATOM 904 O O . ASP A 1 114 ? -7.870 -11.424 5.943 1.00 88.31 114 ASP A O 1
ATOM 908 N N . ALA A 1 115 ? -6.126 -12.393 4.910 1.00 91.81 115 ALA A N 1
ATOM 909 C CA . ALA A 1 115 ? -6.325 -11.686 3.653 1.00 91.81 115 ALA A CA 1
ATOM 910 C C . ALA A 1 115 ? -7.404 -12.312 2.770 1.00 91.81 115 ALA A C 1
ATOM 912 O O . ALA A 1 115 ? -7.450 -13.525 2.545 1.00 91.81 115 ALA A O 1
ATOM 913 N N . VAL A 1 116 ? -8.170 -11.440 2.118 1.00 93.31 116 VAL A N 1
ATOM 914 C CA . VAL A 1 116 ? -8.945 -11.778 0.923 1.00 93.31 116 VAL A CA 1
ATOM 915 C C . VAL A 1 116 ? -8.133 -11.404 -0.314 1.00 93.31 116 VAL A C 1
ATOM 917 O O . VAL A 1 116 ? -7.663 -10.277 -0.451 1.00 93.31 116 VAL A O 1
ATOM 920 N N . MET A 1 117 ? -7.974 -12.364 -1.225 1.00 94.62 117 MET A N 1
ATOM 921 C CA . MET A 1 117 ? -7.135 -12.238 -2.417 1.00 94.62 117 MET A CA 1
ATOM 922 C C . MET A 1 117 ? -7.981 -11.987 -3.667 1.00 94.62 117 MET A C 1
ATOM 924 O O . MET A 1 117 ? -8.905 -12.745 -3.965 1.00 94.62 117 MET A O 1
ATOM 928 N N . PHE A 1 118 ? -7.604 -10.991 -4.464 1.00 93.31 118 PHE A N 1
ATOM 929 C CA . PHE A 1 118 ? -8.286 -10.600 -5.693 1.00 93.31 118 PHE A CA 1
ATOM 930 C C . PHE A 1 118 ? -7.347 -10.687 -6.894 1.00 93.31 118 PHE A C 1
ATOM 932 O O . PHE A 1 118 ? -6.199 -10.244 -6.858 1.00 93.31 118 PHE A O 1
ATOM 939 N N . LYS A 1 119 ? -7.852 -11.234 -8.003 1.00 93.38 119 LYS A N 1
ATOM 940 C CA . LYS A 1 119 ? -7.189 -11.141 -9.307 1.00 93.38 119 LYS A CA 1
ATOM 941 C C . LYS A 1 119 ? -7.735 -9.920 -10.040 1.00 93.38 119 LYS A C 1
ATOM 943 O O . LYS A 1 119 ? -8.925 -9.868 -10.332 1.00 93.38 119 LYS A O 1
ATOM 948 N N . ALA A 1 120 ? -6.861 -8.975 -10.356 1.00 89.31 120 ALA A N 1
ATOM 949 C CA . ALA A 1 120 ? -7.167 -7.797 -11.159 1.00 89.31 120 ALA A CA 1
ATOM 950 C C . ALA A 1 120 ? -5.947 -7.447 -12.035 1.00 89.31 120 ALA A C 1
ATOM 952 O O . ALA A 1 120 ? -4.873 -8.026 -11.828 1.00 89.31 120 ALA A O 1
ATO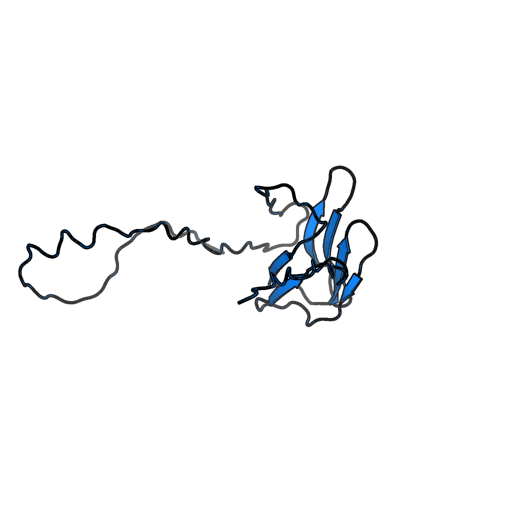M 953 N N . PRO A 1 121 ? -6.088 -6.564 -13.043 1.00 89.38 121 PRO A N 1
ATOM 954 C CA . PRO A 1 121 ? -4.946 -6.093 -13.821 1.00 89.38 121 PRO A CA 1
ATOM 955 C C . PRO A 1 121 ? -3.862 -5.523 -12.904 1.00 89.38 121 PRO A C 1
ATOM 957 O O . PRO A 1 121 ? -4.174 -4.760 -11.997 1.00 89.38 121 PRO A O 1
ATOM 960 N N . LYS A 1 122 ? -2.605 -5.914 -13.137 1.00 87.44 122 LYS A N 1
ATOM 961 C CA . LYS A 1 122 ? -1.460 -5.455 -12.340 1.00 87.44 122 LYS A CA 1
ATOM 962 C C . LYS A 1 122 ? -1.254 -3.951 -12.512 1.00 87.44 122 LYS A C 1
ATOM 964 O O . LYS A 1 122 ? -1.514 -3.419 -13.593 1.00 87.44 122 LYS A O 1
ATOM 969 N N . LEU A 1 123 ? -0.722 -3.298 -11.476 1.00 88.44 123 LEU A N 1
ATOM 970 C CA . LEU A 1 123 ? -0.313 -1.898 -11.572 1.00 88.44 123 LEU A CA 1
ATOM 971 C C . LEU A 1 123 ? 0.771 -1.724 -12.646 1.00 88.44 123 LEU A C 1
ATOM 973 O O . LEU A 1 123 ? 1.498 -2.650 -12.994 1.00 88.44 123 LEU A O 1
ATOM 977 N N . GLY A 1 124 ? 0.864 -0.530 -13.206 1.00 88.50 124 GLY A N 1
ATOM 978 C CA . GLY A 1 124 ? 1.880 -0.195 -14.192 1.00 88.50 124 GLY A CA 1
ATOM 979 C C . GLY A 1 124 ? 2.200 1.293 -14.146 1.00 88.50 124 GLY A C 1
ATOM 980 O O . GLY A 1 124 ? 1.720 1.990 -13.247 1.00 88.50 124 GLY A O 1
ATOM 981 N N . PRO A 1 125 ? 2.971 1.805 -15.120 1.00 89.94 125 PRO A N 1
ATOM 982 C CA . PRO A 1 125 ? 3.339 3.221 -15.172 1.00 89.94 125 PRO A CA 1
ATOM 983 C C . PRO A 1 125 ? 2.118 4.139 -15.342 1.00 89.94 125 PRO A C 1
ATOM 985 O O . PRO A 1 125 ? 2.177 5.331 -15.059 1.00 89.94 125 PRO A O 1
ATOM 988 N N . THR A 1 126 ? 0.995 3.593 -15.810 1.00 91.25 126 THR A N 1
ATOM 989 C CA . THR A 1 126 ? -0.265 4.314 -15.961 1.00 91.25 126 THR A CA 1
ATOM 990 C C . THR A 1 126 ? -1.055 4.334 -14.660 1.00 91.25 126 THR A C 1
ATOM 992 O O . THR A 1 126 ? -1.252 3.294 -14.027 1.00 91.25 126 THR A O 1
ATOM 995 N N . GLU A 1 127 ? -1.585 5.508 -14.318 1.00 92.06 127 GLU A N 1
ATOM 996 C CA . GLU A 1 127 ? -2.467 5.685 -13.167 1.00 92.06 127 GLU A CA 1
ATOM 997 C C . GLU A 1 127 ? -3.661 4.723 -13.219 1.00 92.06 127 GLU A C 1
ATOM 999 O O . GLU A 1 127 ? -4.420 4.681 -14.188 1.00 92.06 127 GLU A O 1
ATOM 1004 N N . THR A 1 128 ? -3.831 3.966 -12.139 1.00 92.69 128 THR A N 1
ATOM 1005 C CA . THR A 1 128 ? -4.946 3.050 -11.922 1.00 92.69 128 THR A CA 1
ATOM 1006 C C . THR A 1 128 ? -5.785 3.557 -10.758 1.00 92.69 128 THR A C 1
ATOM 1008 O O . THR A 1 128 ? -5.274 3.768 -9.658 1.00 92.69 128 THR A O 1
ATOM 1011 N N . HIS A 1 129 ? -7.084 3.746 -10.990 1.00 94.50 129 HIS A N 1
ATOM 1012 C CA . HIS A 1 129 ? -8.045 4.090 -9.946 1.00 94.50 129 HIS A CA 1
ATOM 1013 C C . HIS A 1 129 ? -8.654 2.811 -9.370 1.00 94.50 129 HIS A C 1
ATOM 1015 O O . HIS A 1 129 ? -9.379 2.103 -10.072 1.00 94.50 129 HIS A O 1
ATOM 1021 N N . MET A 1 130 ? -8.386 2.524 -8.100 1.00 93.31 130 MET A N 1
ATOM 1022 C CA . MET A 1 130 ? -8.919 1.346 -7.417 1.00 93.31 130 MET A CA 1
ATOM 1023 C C . MET A 1 130 ? -9.679 1.741 -6.158 1.00 93.31 130 MET A C 1
ATOM 1025 O O . MET A 1 130 ? -9.303 2.683 -5.462 1.00 93.31 130 MET A O 1
ATOM 1029 N N . CYS A 1 131 ? -10.743 0.996 -5.870 1.00 94.44 131 CYS A N 1
ATOM 1030 C CA . CYS A 1 131 ? -11.528 1.139 -4.655 1.00 94.44 131 CYS A CA 1
ATOM 1031 C C . CYS A 1 131 ? -11.786 -0.230 -4.030 1.00 94.44 131 CYS A C 1
ATOM 1033 O O . CYS A 1 131 ? -11.973 -1.214 -4.747 1.00 94.44 131 CYS A O 1
ATOM 1035 N N . VAL A 1 132 ? -11.847 -0.273 -2.703 1.00 91.19 132 VAL A N 1
ATOM 1036 C CA . VAL A 1 132 ? -12.227 -1.453 -1.929 1.00 91.19 132 VAL A CA 1
ATOM 1037 C C . VAL A 1 132 ? -13.264 -1.076 -0.879 1.00 91.19 132 VAL A C 1
ATOM 1039 O O . VAL A 1 132 ? -13.174 -0.032 -0.232 1.00 91.19 132 VAL A O 1
ATOM 1042 N N . SER A 1 133 ? -14.260 -1.937 -0.726 1.00 89.81 133 SER A N 1
ATOM 1043 C CA . SER A 1 133 ? -15.300 -1.835 0.290 1.00 89.81 133 SER A CA 1
ATOM 1044 C C . SER A 1 133 ? -15.572 -3.239 0.824 1.00 89.81 133 SER A C 1
ATOM 1046 O O . SER A 1 133 ? -15.821 -4.134 0.005 1.00 89.81 133 SER A O 1
ATOM 1048 N N . PRO A 1 134 ? -15.563 -3.462 2.146 1.00 82.44 134 PRO A N 1
ATOM 1049 C CA . PRO A 1 134 ? -16.103 -4.691 2.708 1.00 82.44 134 PRO A CA 1
ATOM 1050 C C . PRO A 1 134 ? -17.548 -4.882 2.236 1.00 82.44 134 PRO A C 1
ATOM 1052 O O . PRO A 1 134 ? -18.320 -3.925 2.148 1.00 82.44 134 PRO A O 1
ATOM 1055 N N . GLY A 1 135 ? -17.921 -6.113 1.892 1.00 75.75 135 GLY A N 1
ATOM 1056 C CA . GLY A 1 135 ? -19.309 -6.413 1.562 1.00 75.75 135 GLY A CA 1
ATOM 1057 C C . GLY A 1 135 ? -20.180 -6.213 2.799 1.00 75.75 135 GLY A C 1
ATOM 1058 O O . GLY A 1 135 ? -20.033 -6.951 3.767 1.00 75.75 135 GLY A O 1
ATOM 1059 N N . ILE A 1 136 ? -21.090 -5.239 2.771 1.00 66.00 136 ILE A N 1
ATOM 1060 C CA . ILE A 1 136 ? -22.102 -5.093 3.823 1.00 66.00 136 ILE A CA 1
ATOM 1061 C C . ILE A 1 136 ? -23.134 -6.219 3.629 1.00 66.00 136 ILE A C 1
ATOM 1063 O O . ILE A 1 136 ? -23.685 -6.343 2.526 1.00 66.00 136 ILE A O 1
ATOM 1067 N N . PRO A 1 137 ? -23.424 -7.049 4.649 1.00 57.38 137 PRO A N 1
ATOM 1068 C CA . PRO A 1 137 ? -24.496 -8.033 4.571 1.00 57.38 137 PRO A CA 1
ATOM 1069 C C . PRO A 1 137 ? -25.819 -7.347 4.208 1.00 57.38 137 PRO A C 1
ATOM 1071 O O . PRO A 1 137 ? -26.231 -6.378 4.840 1.00 57.38 137 PRO A O 1
ATOM 1074 N N . VAL A 1 138 ? -26.527 -7.865 3.199 1.00 59.06 138 VAL A N 1
ATOM 1075 C CA . VAL A 1 138 ? -27.786 -7.282 2.681 1.00 59.06 138 VAL A CA 1
ATOM 1076 C C . VAL A 1 138 ? -28.887 -7.171 3.758 1.00 59.06 138 VAL A C 1
ATOM 1078 O O . VAL A 1 138 ? -29.848 -6.424 3.580 1.00 59.06 138 VAL A O 1
ATOM 1081 N N . GLN A 1 139 ? -28.730 -7.857 4.893 1.00 55.16 139 GLN A N 1
ATOM 1082 C CA . GLN A 1 139 ? -29.701 -7.931 5.983 1.00 55.16 139 GLN A CA 1
ATOM 1083 C C . GLN A 1 139 ? -29.936 -6.599 6.729 1.00 55.16 139 GLN A C 1
ATOM 1085 O O . GLN A 1 139 ? -30.980 -6.450 7.356 1.00 55.16 139 GLN A O 1
ATOM 1090 N N . GLU A 1 140 ? -29.032 -5.615 6.636 1.00 52.34 140 GLU A N 1
ATOM 1091 C CA . GLU A 1 140 ? -29.172 -4.311 7.320 1.00 52.34 140 GLU A CA 1
ATOM 1092 C C . GLU A 1 140 ? -29.803 -3.205 6.461 1.00 52.34 140 GLU A C 1
ATOM 1094 O O . GLU A 1 140 ? -29.890 -2.045 6.875 1.00 52.34 140 GLU A O 1
ATOM 1099 N N . ARG A 1 141 ? -30.302 -3.532 5.263 1.00 53.31 141 ARG A N 1
ATOM 1100 C CA . ARG A 1 141 ? -31.084 -2.577 4.473 1.00 53.31 141 ARG A CA 1
ATOM 1101 C C . ARG A 1 141 ? -32.442 -2.377 5.163 1.00 53.31 141 ARG A C 1
ATOM 1103 O O . ARG A 1 141 ? -33.373 -3.143 4.927 1.00 53.31 141 ARG A O 1
ATOM 1110 N N . LEU A 1 142 ? -32.526 -1.374 6.044 1.00 55.53 142 LEU A N 1
ATOM 1111 C CA . LEU A 1 142 ? -33.755 -0.930 6.715 1.00 55.53 142 LEU A CA 1
ATOM 1112 C C . LEU A 1 142 ? -34.938 -0.963 5.727 1.00 55.53 142 LEU A C 1
ATOM 1114 O O . LEU A 1 142 ? -34.819 -0.398 4.633 1.00 55.53 142 LEU A O 1
ATOM 1118 N N . PRO A 1 143 ? -36.070 -1.609 6.064 1.00 49.72 143 PRO A N 1
ATOM 1119 C CA . PRO A 1 143 ? -37.228 -1.609 5.188 1.00 49.72 143 PRO A CA 1
ATOM 1120 C C . PRO A 1 143 ? -37.712 -0.169 5.014 1.00 49.72 143 PRO A C 1
ATOM 1122 O O . PRO A 1 143 ? -37.870 0.570 5.987 1.00 49.72 143 PRO A O 1
ATOM 1125 N N . SER A 1 144 ? -37.944 0.233 3.763 1.00 52.25 144 SER A N 1
ATOM 1126 C CA . SER A 1 144 ? -38.577 1.510 3.451 1.00 52.25 144 SER A CA 1
ATOM 1127 C C . SER A 1 144 ? -39.908 1.587 4.194 1.00 52.25 144 SER A C 1
ATOM 1129 O O . SER A 1 144 ? -40.802 0.772 3.945 1.00 52.25 144 SER A O 1
ATOM 1131 N N . SER A 1 145 ? -40.062 2.561 5.086 1.00 47.81 145 SER A N 1
ATOM 1132 C CA . SER A 1 145 ? -41.365 2.908 5.632 1.00 47.81 145 SER A CA 1
ATOM 1133 C C . SER A 1 145 ? -42.229 3.466 4.499 1.00 47.81 145 SER A C 1
ATOM 1135 O O . SER A 1 145 ? -42.209 4.649 4.171 1.00 47.81 145 SER A O 1
ATOM 1137 N N . SER A 1 146 ? -42.999 2.583 3.866 1.00 46.62 146 SER A N 1
ATOM 1138 C CA . SER A 1 146 ? -44.178 2.970 3.103 1.00 46.62 146 SER A CA 1
ATOM 1139 C C . SER A 1 146 ? -45.176 3.566 4.099 1.00 46.62 146 SER A C 1
ATOM 1141 O O . SER A 1 146 ? -45.873 2.846 4.812 1.00 46.62 146 SER A O 1
ATOM 1143 N N . MET A 1 147 ? -45.200 4.896 4.208 1.00 46.38 147 MET A N 1
ATOM 1144 C CA . MET A 1 147 ? -46.330 5.593 4.810 1.00 46.38 147 MET A CA 1
ATOM 1145 C C . MET A 1 147 ? -47.527 5.413 3.879 1.00 46.38 147 MET A C 1
ATOM 1147 O O . MET A 1 147 ? -47.560 5.946 2.770 1.00 46.38 147 MET A O 1
ATOM 1151 N N . GLY A 1 148 ? -48.506 4.640 4.345 1.00 49.50 148 GLY A N 1
ATOM 1152 C CA . GLY A 1 148 ? -49.833 4.600 3.759 1.00 49.50 148 GLY A CA 1
ATOM 1153 C C . GLY A 1 148 ? -50.468 5.989 3.793 1.00 49.50 148 GLY A C 1
ATOM 1154 O O . GLY A 1 148 ? -50.662 6.567 4.860 1.00 49.50 148 GLY A O 1
ATOM 1155 N N . GLY A 1 149 ? -50.813 6.504 2.617 1.00 40.81 149 GLY A N 1
ATOM 1156 C CA . GLY A 1 149 ? -51.733 7.619 2.450 1.00 40.81 149 GLY A CA 1
ATOM 1157 C C . GLY A 1 149 ? -53.107 7.073 2.089 1.00 40.81 149 GLY A C 1
ATOM 1158 O O . GLY A 1 149 ? -53.342 6.693 0.947 1.00 40.81 149 GLY A O 1
ATOM 1159 N N . LYS A 1 150 ? -53.997 7.011 3.080 1.00 45.16 150 LYS A N 1
ATOM 1160 C CA . LYS A 1 150 ? -55.445 6.934 2.871 1.00 45.16 150 LYS A CA 1
ATOM 1161 C C . LYS A 1 150 ? -55.914 8.289 2.325 1.00 45.16 150 LYS A C 1
ATOM 1163 O O . LYS A 1 150 ? -55.664 9.300 2.979 1.00 45.16 150 LYS A O 1
ATOM 1168 N N . ALA A 1 151 ? -56.635 8.282 1.210 1.00 45.00 151 ALA A N 1
ATOM 1169 C CA . ALA A 1 151 ? -57.687 9.242 0.884 1.00 45.00 151 ALA A CA 1
ATOM 1170 C C . ALA A 1 151 ? -58.722 8.520 0.019 1.00 45.00 151 ALA A C 1
ATOM 1172 O O . ALA A 1 151 ? -58.295 7.886 -0.972 1.00 45.00 151 ALA A O 1
#

Organism: NCBI:txid159716